Protein AF-A0A0F6YKQ3-F1 (afdb_monomer_lite)

pLDDT: mean 89.47, std 6.55, range [63.69, 96.25]

Secondary structure (DSSP, 8-state):
--HHHHHHHHHHHHHHHHHHHHHHHHT-HHHHHHHHHHHHHHHHHHHHHHHHHHH-S-HHHHHHHHHHHHHHHHHHHHHHHHHT-

Structure (mmCIF, N/CA/C/O backbone):
data_AF-A0A0F6YKQ3-F1
#
_entry.id   AF-A0A0F6YKQ3-F1
#
loop_
_atom_site.group_PDB
_atom_site.id
_atom_site.type_symbol
_atom_site.label_atom_id
_atom_site.label_alt_id
_atom_site.label_comp_id
_atom_site.label_asym_id
_atom_site.label_entity_id
_atom_site.label_seq_id
_atom_site.pdbx_PDB_ins_code
_atom_site.Cartn_x
_atom_site.Cartn_y
_atom_site.Cartn_z
_atom_site.occupancy
_atom_site.B_iso_or_equiv
_atom_site.auth_seq_id
_atom_site.auth_comp_id
_atom_site.auth_asym_id
_atom_site.auth_atom_id
_atom_site.pdbx_PDB_model_num
ATOM 1 N N . MET A 1 1 ? 18.080 -9.887 -8.852 1.00 73.62 1 MET A N 1
ATOM 2 C CA . MET A 1 1 ? 16.763 -9.234 -8.792 1.00 73.62 1 MET A CA 1
ATOM 3 C C . MET A 1 1 ? 16.836 -7.969 -9.626 1.00 73.62 1 MET A C 1
ATOM 5 O O . MET A 1 1 ? 17.728 -7.160 -9.390 1.00 73.62 1 MET A O 1
ATOM 9 N N . THR A 1 2 ? 16.001 -7.849 -10.652 1.00 89.75 2 THR A N 1
ATOM 10 C CA . THR A 1 2 ? 15.905 -6.639 -11.484 1.00 89.75 2 THR A CA 1
ATOM 11 C C . THR A 1 2 ? 15.130 -5.546 -10.741 1.00 89.75 2 THR A C 1
ATOM 13 O O . THR A 1 2 ? 14.400 -5.833 -9.793 1.00 89.75 2 THR A O 1
ATOM 16 N N . ARG A 1 3 ? 15.257 -4.279 -11.161 1.00 88.25 3 ARG A N 1
ATOM 17 C CA . ARG A 1 3 ? 14.469 -3.183 -10.560 1.00 88.25 3 ARG A CA 1
ATOM 18 C C . ARG A 1 3 ? 12.964 -3.396 -10.715 1.00 88.25 3 ARG A C 1
ATOM 20 O O . ARG A 1 3 ? 12.213 -3.056 -9.814 1.00 88.25 3 ARG A O 1
ATOM 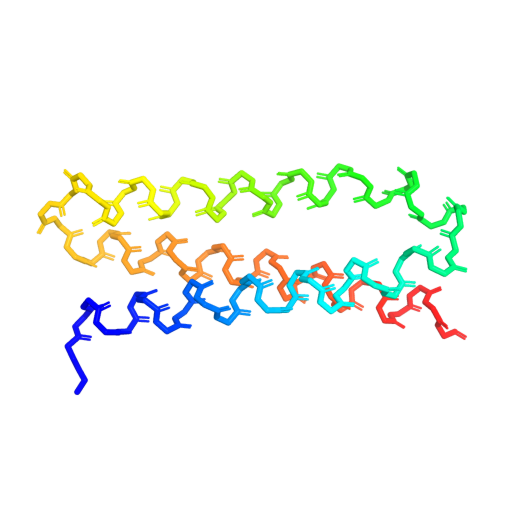27 N N . GLU A 1 4 ? 12.530 -3.993 -11.820 1.00 88.50 4 GLU A N 1
ATOM 28 C CA . GLU A 1 4 ? 11.121 -4.330 -12.040 1.00 88.50 4 GLU A CA 1
ATOM 29 C C . GLU A 1 4 ? 10.627 -5.413 -11.076 1.00 88.50 4 GLU A C 1
ATOM 31 O O . GLU A 1 4 ? 9.526 -5.303 -10.535 1.00 88.50 4 GLU A O 1
ATOM 36 N N . GLU A 1 5 ? 11.438 -6.449 -10.836 1.00 92.50 5 GLU A N 1
ATOM 37 C CA . GLU A 1 5 ? 11.144 -7.473 -9.828 1.00 92.50 5 GLU A CA 1
ATOM 38 C C . GLU A 1 5 ? 11.066 -6.862 -8.429 1.00 92.50 5 GLU A C 1
ATOM 40 O O . GLU A 1 5 ? 10.150 -7.186 -7.677 1.00 92.50 5 GLU A O 1
ATOM 45 N N . GLU A 1 6 ? 11.976 -5.941 -8.103 1.00 94.38 6 GLU A N 1
ATOM 46 C CA . GLU A 1 6 ? 11.968 -5.231 -6.826 1.00 94.38 6 GLU A CA 1
ATOM 47 C C . GLU A 1 6 ? 10.707 -4.377 -6.663 1.00 94.38 6 GLU A C 1
ATOM 49 O O . GLU A 1 6 ? 9.991 -4.529 -5.679 1.00 94.38 6 GLU A O 1
ATOM 54 N N . THR A 1 7 ? 10.373 -3.543 -7.653 1.00 93.81 7 THR A N 1
ATOM 55 C CA . THR A 1 7 ? 9.132 -2.757 -7.663 1.00 93.81 7 THR A CA 1
ATOM 56 C C . THR A 1 7 ? 7.911 -3.649 -7.463 1.00 93.81 7 THR A C 1
ATOM 58 O O . THR A 1 7 ? 7.038 -3.329 -6.656 1.00 93.81 7 THR A O 1
ATOM 61 N N . ARG A 1 8 ? 7.835 -4.775 -8.184 1.00 94.19 8 ARG A N 1
ATOM 62 C CA . ARG A 1 8 ? 6.709 -5.707 -8.087 1.00 94.19 8 ARG A CA 1
ATOM 63 C C . ARG A 1 8 ? 6.621 -6.331 -6.698 1.00 94.19 8 ARG A C 1
ATOM 65 O O . ARG A 1 8 ? 5.526 -6.400 -6.149 1.00 94.19 8 ARG A O 1
ATOM 72 N N . ALA A 1 9 ? 7.750 -6.747 -6.128 1.00 95.81 9 ALA A N 1
ATOM 73 C CA . ALA A 1 9 ? 7.811 -7.309 -4.784 1.00 95.81 9 ALA A CA 1
ATOM 74 C C . ALA A 1 9 ? 7.410 -6.279 -3.716 1.00 95.81 9 ALA A C 1
ATOM 76 O O . ALA A 1 9 ? 6.613 -6.591 -2.835 1.00 95.81 9 ALA A O 1
ATOM 77 N N . THR A 1 10 ? 7.897 -5.040 -3.827 1.00 95.25 10 THR A N 1
ATOM 78 C CA . THR A 1 10 ? 7.536 -3.935 -2.930 1.00 95.25 10 THR A CA 1
ATOM 79 C C . THR A 1 10 ? 6.040 -3.629 -2.990 1.00 95.25 10 THR A C 1
ATOM 81 O O . THR A 1 10 ? 5.389 -3.545 -1.952 1.00 95.25 10 THR A O 1
ATOM 84 N N . LEU A 1 11 ? 5.463 -3.523 -4.191 1.00 95.31 11 LEU A N 1
ATOM 85 C CA . LEU A 1 11 ? 4.025 -3.286 -4.350 1.00 95.31 11 LEU A CA 1
ATOM 86 C C . LEU A 1 11 ? 3.182 -4.451 -3.831 1.00 95.31 11 LEU A C 1
ATOM 88 O O . LEU A 1 11 ? 2.164 -4.217 -3.186 1.00 95.31 11 LEU A O 1
ATOM 92 N N . ALA A 1 12 ? 3.601 -5.693 -4.084 1.00 96.12 12 ALA A N 1
ATOM 93 C CA . ALA A 1 12 ? 2.912 -6.873 -3.571 1.00 96.12 12 ALA A CA 1
ATOM 94 C C . ALA A 1 12 ? 2.883 -6.871 -2.037 1.00 96.12 12 ALA A C 1
ATOM 96 O O . ALA A 1 12 ? 1.818 -7.034 -1.447 1.00 96.12 12 ALA A O 1
ATOM 97 N N . ARG A 1 13 ? 4.023 -6.582 -1.400 1.00 96.00 13 ARG A N 1
ATOM 98 C CA . ARG A 1 13 ? 4.122 -6.482 0.059 1.00 96.00 13 ARG A CA 1
ATOM 99 C C . ARG A 1 13 ? 3.276 -5.341 0.626 1.00 96.00 13 ARG A C 1
ATOM 101 O O . ARG A 1 13 ? 2.629 -5.519 1.652 1.00 96.00 13 ARG A O 1
ATOM 108 N N . ALA A 1 14 ? 3.245 -4.184 -0.038 1.00 94.81 14 ALA A N 1
ATOM 109 C CA . ALA A 1 14 ? 2.390 -3.069 0.367 1.00 94.81 14 ALA A CA 1
ATOM 110 C C . ALA A 1 14 ? 0.898 -3.451 0.317 1.00 94.81 14 ALA A C 1
ATOM 112 O O . ALA A 1 14 ? 0.149 -3.137 1.237 1.00 94.81 14 ALA A O 1
ATOM 113 N N . VAL A 1 15 ? 0.463 -4.170 -0.722 1.00 96.25 15 VAL A N 1
ATOM 114 C CA . VAL A 1 15 ? -0.926 -4.648 -0.850 1.00 96.25 15 VAL A CA 1
ATOM 115 C C . VAL A 1 15 ? -1.267 -5.699 0.208 1.00 96.25 15 VAL A C 1
ATOM 117 O O . VAL A 1 15 ? -2.341 -5.636 0.807 1.00 96.25 15 VAL A O 1
ATOM 120 N N . GLU A 1 16 ? -0.365 -6.648 0.455 1.00 95.56 16 GLU A N 1
ATOM 121 C CA . GLU A 1 16 ? -0.533 -7.682 1.480 1.00 95.56 16 GLU A CA 1
ATOM 122 C C . GLU A 1 16 ? -0.681 -7.052 2.868 1.00 95.56 16 GLU A C 1
ATOM 124 O O . GLU A 1 16 ? -1.681 -7.277 3.549 1.00 95.56 16 GLU A O 1
ATOM 129 N N . LEU A 1 17 ? 0.234 -6.150 3.236 1.00 94.25 17 LEU A N 1
ATOM 130 C CA . LEU A 1 17 ? 0.197 -5.469 4.526 1.00 94.25 17 LEU A CA 1
ATOM 131 C C . LEU A 1 17 ? -1.055 -4.596 4.691 1.00 94.25 17 LEU A C 1
ATOM 133 O O . LEU A 1 17 ? -1.624 -4.533 5.782 1.00 94.25 17 LEU A O 1
ATOM 137 N N . LEU A 1 18 ? -1.514 -3.934 3.625 1.00 94.00 18 LEU A N 1
ATOM 138 C CA . LEU A 1 18 ? -2.753 -3.157 3.665 1.00 94.00 18 LEU A CA 1
ATOM 139 C C . LEU A 1 18 ? -3.968 -4.066 3.886 1.00 94.00 18 LEU A C 1
ATOM 141 O O . LEU A 1 18 ? -4.855 -3.713 4.659 1.00 94.00 18 LEU A O 1
ATOM 145 N N . SER A 1 19 ? -3.982 -5.242 3.257 1.00 93.25 19 SER A N 1
ATOM 146 C CA . SER A 1 19 ? -5.054 -6.234 3.402 1.00 93.25 19 SER A CA 1
ATOM 147 C C . SER A 1 19 ? -5.103 -6.806 4.821 1.00 93.25 19 SER A C 1
ATOM 149 O O . SER A 1 19 ? -6.174 -6.858 5.424 1.00 93.25 19 SER A O 1
ATOM 151 N N . GLU A 1 20 ? -3.948 -7.161 5.393 1.00 91.38 20 GLU A N 1
ATOM 152 C CA . GLU A 1 20 ? -3.840 -7.572 6.799 1.00 91.38 20 GLU A CA 1
ATOM 153 C C . GLU A 1 20 ? -4.340 -6.474 7.740 1.00 91.38 20 GLU A C 1
ATOM 155 O O . GLU A 1 20 ? -5.108 -6.729 8.667 1.00 91.38 20 GLU A O 1
ATOM 160 N N . THR A 1 21 ? -3.930 -5.231 7.484 1.00 89.62 21 THR A N 1
ATOM 161 C CA . THR A 1 21 ? -4.327 -4.094 8.314 1.00 89.62 21 THR A CA 1
ATOM 162 C C . THR A 1 21 ? -5.828 -3.835 8.214 1.00 89.62 21 THR A C 1
ATOM 164 O O . THR A 1 21 ? -6.468 -3.574 9.229 1.00 89.62 21 THR A O 1
ATOM 167 N N . HIS A 1 22 ? -6.414 -3.958 7.022 1.00 89.25 22 HIS A N 1
ATOM 168 C CA . HIS A 1 22 ? -7.856 -3.837 6.817 1.00 89.25 22 HIS A CA 1
ATOM 169 C C . HIS A 1 22 ? -8.630 -4.894 7.610 1.00 89.25 22 HIS A C 1
ATOM 171 O O . HIS A 1 22 ? -9.610 -4.569 8.276 1.00 89.25 22 HIS A O 1
ATOM 177 N N . ALA A 1 23 ? -8.164 -6.147 7.603 1.00 86.69 23 ALA A N 1
ATOM 178 C CA . ALA A 1 23 ? -8.796 -7.230 8.354 1.00 86.69 23 ALA A CA 1
ATOM 179 C C . ALA A 1 23 ? -8.817 -6.965 9.870 1.00 86.69 23 ALA A C 1
ATOM 181 O O . ALA A 1 23 ? -9.803 -7.283 10.533 1.00 86.69 23 ALA A O 1
ATOM 182 N N . LEU A 1 24 ? -7.766 -6.342 10.416 1.00 82.12 24 LEU A N 1
ATOM 183 C CA . LEU A 1 24 ? -7.721 -5.945 11.829 1.00 82.12 24 LEU A CA 1
ATOM 184 C C . LEU A 1 24 ? -8.721 -4.826 12.156 1.00 82.12 24 LEU A C 1
ATOM 186 O O . LEU A 1 24 ? -9.294 -4.812 13.241 1.00 82.12 24 LEU A O 1
ATOM 190 N N . VAL A 1 25 ? -8.938 -3.896 11.226 1.00 83.25 25 VAL A N 1
ATOM 191 C CA . VAL A 1 25 ? -9.835 -2.745 11.414 1.00 83.25 25 VAL A CA 1
ATOM 192 C C . VAL A 1 25 ? -11.302 -3.117 11.213 1.00 83.25 25 VAL A C 1
ATOM 194 O O . VAL A 1 25 ? -12.168 -2.578 11.895 1.00 83.25 25 VAL A O 1
ATOM 197 N N . GLU A 1 26 ? -11.603 -4.087 10.348 1.00 80.50 26 GLU A N 1
ATOM 198 C CA . GLU A 1 26 ? -12.960 -4.632 10.208 1.00 80.50 26 GLU A CA 1
ATOM 199 C C . GLU A 1 26 ? -13.509 -5.194 11.529 1.00 80.50 26 GLU A C 1
ATOM 201 O O . GLU A 1 26 ? -14.718 -5.144 11.759 1.00 80.50 26 GLU A O 1
ATOM 206 N N . ALA A 1 27 ? -12.632 -5.638 12.437 1.00 76.06 27 ALA A N 1
ATOM 207 C CA . ALA A 1 27 ? -13.011 -6.105 13.767 1.00 76.06 27 ALA A CA 1
ATOM 208 C C . ALA A 1 27 ? -13.436 -4.982 14.742 1.00 76.06 27 ALA A C 1
ATOM 210 O O . ALA A 1 27 ? -13.999 -5.294 15.790 1.00 76.06 27 ALA A O 1
ATOM 211 N N . SER A 1 28 ? -13.206 -3.697 14.424 1.00 79.31 28 SER A N 1
ATOM 212 C CA . SER A 1 28 ? -13.616 -2.551 15.256 1.00 79.31 28 SER A CA 1
ATOM 213 C C . SER A 1 28 ? -14.209 -1.406 14.411 1.00 79.31 28 SER A C 1
ATOM 215 O O . SER A 1 28 ? -13.476 -0.648 13.766 1.00 79.31 28 SER A O 1
ATOM 217 N N . PRO A 1 29 ? -15.545 -1.235 14.420 1.00 76.94 29 PRO A N 1
ATOM 218 C CA . PRO A 1 29 ? -16.231 -0.161 13.700 1.00 76.94 29 PRO A CA 1
ATOM 219 C C . PRO A 1 29 ? -15.763 1.246 14.097 1.00 76.94 29 PRO A C 1
ATOM 221 O O . PRO A 1 29 ? -15.621 2.099 13.226 1.00 76.94 29 PRO A O 1
ATOM 224 N N . GLU A 1 30 ? -15.463 1.485 15.378 1.00 78.31 30 GLU A N 1
ATOM 225 C CA . GLU A 1 30 ? -15.036 2.800 15.874 1.00 78.31 30 GLU A CA 1
ATOM 226 C C . GLU A 1 30 ? -13.650 3.209 15.356 1.00 78.31 30 GLU A C 1
ATOM 228 O O . GLU A 1 30 ? -13.381 4.391 15.130 1.00 78.31 30 GLU A O 1
ATOM 233 N N . ILE A 1 31 ? -12.758 2.233 15.165 1.00 77.75 31 ILE A N 1
ATOM 234 C CA . ILE A 1 31 ? -11.412 2.454 14.631 1.00 77.75 31 ILE A CA 1
ATOM 235 C C . ILE A 1 31 ? -11.474 2.669 13.109 1.00 77.75 31 ILE A C 1
ATOM 237 O O . ILE A 1 31 ? -10.705 3.455 12.559 1.00 77.75 31 ILE A O 1
ATOM 241 N N . ARG A 1 32 ? -12.424 2.031 12.420 1.00 81.25 32 ARG A N 1
ATOM 242 C CA . ARG A 1 32 ? -12.596 2.123 10.963 1.00 81.25 32 ARG A CA 1
ATOM 243 C C . ARG A 1 32 ? -12.794 3.547 10.462 1.00 81.25 32 ARG A C 1
ATOM 245 O O . ARG A 1 32 ? -12.087 3.964 9.549 1.00 81.25 32 ARG A O 1
ATOM 252 N N . GLU A 1 33 ? -13.708 4.302 11.066 1.00 82.62 33 GLU A N 1
ATOM 253 C CA . GLU A 1 33 ? -13.985 5.682 10.642 1.00 82.62 33 GLU A CA 1
ATOM 254 C C . GLU A 1 33 ? -12.784 6.606 10.877 1.00 82.62 33 GLU A C 1
ATOM 256 O O . GLU A 1 33 ? -12.461 7.438 10.031 1.00 82.62 33 GLU A O 1
ATOM 261 N N . GLN A 1 34 ? -12.067 6.413 11.987 1.00 82.38 34 GLN A N 1
ATOM 262 C CA . GLN A 1 34 ? -10.870 7.195 12.312 1.00 82.38 34 GLN A CA 1
ATOM 263 C C . GLN A 1 34 ? -9.710 6.914 11.350 1.00 82.38 34 GLN A C 1
ATOM 265 O O . GLN A 1 34 ? -8.897 7.797 11.076 1.00 82.38 34 GLN A O 1
ATOM 270 N N . LEU A 1 35 ? -9.624 5.685 10.836 1.00 85.88 35 LEU A N 1
ATOM 271 C CA . LEU A 1 35 ? -8.545 5.249 9.956 1.00 85.88 35 LEU A CA 1
ATOM 272 C C . LEU A 1 35 ? -8.854 5.374 8.468 1.00 85.88 35 LEU A C 1
ATOM 274 O O . LEU A 1 35 ? -7.918 5.290 7.671 1.00 85.88 35 LEU A O 1
ATOM 278 N N . ALA A 1 36 ? -10.112 5.586 8.080 1.00 86.88 36 ALA A N 1
ATOM 279 C CA . ALA A 1 36 ? -10.518 5.679 6.678 1.00 86.88 36 ALA A CA 1
ATOM 280 C C . ALA A 1 36 ? -9.637 6.642 5.847 1.00 86.88 36 ALA A C 1
ATOM 282 O O . ALA A 1 36 ? -9.129 6.209 4.810 1.00 86.88 36 ALA A O 1
ATOM 283 N N . PRO A 1 37 ? -9.294 7.864 6.318 1.00 89.06 37 PRO A N 1
ATOM 284 C CA . PRO A 1 37 ? -8.416 8.762 5.558 1.00 89.06 37 PRO A CA 1
ATOM 285 C C . PRO A 1 37 ? -7.000 8.205 5.326 1.00 89.06 37 PRO A C 1
ATOM 287 O O . PRO A 1 37 ? -6.347 8.511 4.323 1.00 89.06 37 PRO A O 1
ATOM 290 N N . LEU A 1 38 ? -6.498 7.385 6.256 1.00 89.56 38 LEU A N 1
ATOM 291 C CA . LEU A 1 38 ? -5.180 6.758 6.148 1.00 89.56 38 LEU A CA 1
ATOM 292 C C . LEU A 1 38 ? -5.202 5.568 5.181 1.00 89.56 38 LEU A C 1
ATOM 294 O O . LEU A 1 38 ? -4.240 5.377 4.437 1.00 89.56 38 LEU A O 1
ATOM 298 N N . PHE A 1 39 ? -6.297 4.802 5.151 1.00 91.00 39 PHE A N 1
ATOM 299 C CA . PHE A 1 39 ? -6.515 3.765 4.140 1.00 91.00 39 PHE A CA 1
ATOM 300 C C . PHE A 1 39 ? -6.620 4.359 2.737 1.00 91.00 39 PHE A C 1
ATOM 302 O O . PHE A 1 39 ? -5.954 3.863 1.829 1.00 91.00 39 PHE A O 1
ATOM 309 N N . ASP A 1 40 ? -7.365 5.452 2.566 1.00 92.25 40 ASP A N 1
ATOM 310 C CA . ASP A 1 40 ? -7.468 6.148 1.280 1.00 92.25 40 ASP A CA 1
ATOM 311 C C . ASP A 1 40 ? -6.096 6.626 0.793 1.00 92.25 40 ASP A C 1
ATOM 313 O O . ASP A 1 40 ? -5.720 6.402 -0.359 1.00 92.25 40 ASP A O 1
ATOM 317 N N . SER A 1 41 ? -5.298 7.207 1.693 1.00 92.44 41 SER A N 1
ATOM 318 C CA . SER A 1 41 ? -3.926 7.633 1.388 1.00 92.44 41 SER A CA 1
ATOM 319 C C . SER A 1 41 ? -3.039 6.461 0.949 1.00 92.44 41 SER A C 1
ATOM 321 O O . SER A 1 41 ? -2.287 6.576 -0.020 1.00 92.44 41 SER A O 1
ATOM 323 N N . ALA A 1 42 ? -3.143 5.312 1.624 1.00 93.94 42 ALA A N 1
ATOM 324 C CA . ALA A 1 42 ? -2.402 4.105 1.269 1.00 93.94 42 ALA A CA 1
ATOM 325 C C . ALA A 1 42 ? -2.833 3.534 -0.094 1.00 93.94 42 ALA A C 1
ATOM 327 O O . ALA A 1 42 ? -1.982 3.187 -0.918 1.00 93.94 42 ALA A O 1
ATOM 328 N N . LEU A 1 43 ? -4.141 3.474 -0.361 1.00 94.69 43 LEU A N 1
ATOM 329 C CA . LEU A 1 43 ? -4.695 3.011 -1.635 1.00 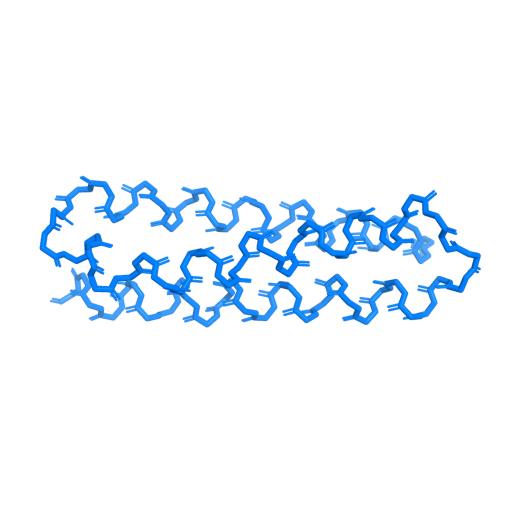94.69 43 LEU A CA 1
ATOM 330 C C . LEU A 1 43 ? -4.263 3.907 -2.799 1.00 94.69 43 LEU A C 1
ATOM 332 O O . LEU A 1 43 ? -3.864 3.393 -3.847 1.00 94.69 43 LEU A O 1
ATOM 336 N N . LEU A 1 44 ? -4.293 5.228 -2.609 1.00 95.50 44 LEU A N 1
ATOM 337 C CA . LEU A 1 44 ? -3.825 6.195 -3.601 1.00 95.50 44 LEU A CA 1
ATOM 338 C C . LEU A 1 44 ? -2.338 6.007 -3.905 1.00 95.50 44 LEU A C 1
ATOM 340 O O . LEU A 1 44 ? -1.975 5.882 -5.073 1.00 95.50 44 LEU A O 1
ATOM 344 N N . ALA A 1 45 ? -1.492 5.889 -2.879 1.00 93.81 45 ALA A N 1
ATOM 345 C CA . ALA A 1 45 ? -0.056 5.694 -3.066 1.00 93.81 45 ALA A CA 1
ATOM 346 C C . ALA A 1 45 ? 0.262 4.396 -3.832 1.00 93.81 45 ALA A C 1
ATOM 348 O O . ALA A 1 45 ? 1.064 4.400 -4.770 1.00 93.81 45 ALA A O 1
ATOM 349 N N . ILE A 1 46 ? -0.407 3.287 -3.491 1.00 95.69 46 ILE A N 1
ATOM 350 C CA . ILE A 1 46 ? -0.274 2.017 -4.222 1.00 95.69 46 ILE A CA 1
ATOM 351 C C . ILE A 1 46 ? -0.751 2.180 -5.671 1.00 95.69 46 ILE A C 1
ATOM 353 O O . ILE A 1 46 ? -0.087 1.712 -6.599 1.00 95.69 46 ILE A O 1
ATOM 357 N N . GLY A 1 47 ? -1.897 2.830 -5.884 1.00 95.50 47 GLY A N 1
ATOM 358 C CA . GLY A 1 47 ? -2.458 3.075 -7.212 1.00 95.50 47 GLY A CA 1
ATOM 359 C C . GLY A 1 47 ? -1.535 3.911 -8.099 1.00 95.50 47 GLY A C 1
ATOM 360 O O . GLY A 1 47 ? -1.320 3.570 -9.265 1.00 95.50 47 GLY A O 1
ATOM 361 N N . ASP A 1 48 ? -0.940 4.965 -7.548 1.00 93.94 48 ASP A N 1
ATOM 362 C CA . ASP A 1 48 ? 0.007 5.838 -8.242 1.00 93.94 48 ASP A CA 1
ATOM 363 C C . ASP A 1 48 ? 1.293 5.104 -8.601 1.00 93.94 48 ASP A C 1
ATOM 365 O O . ASP A 1 48 ? 1.735 5.159 -9.751 1.00 93.94 48 ASP A O 1
ATOM 369 N N . ALA A 1 49 ? 1.848 4.338 -7.664 1.00 92.50 49 ALA A N 1
ATOM 370 C CA . ALA A 1 49 ? 3.037 3.540 -7.915 1.00 92.50 49 ALA A CA 1
ATOM 371 C C . ALA A 1 49 ? 2.785 2.431 -8.956 1.00 92.50 49 ALA A C 1
ATOM 373 O O . ALA A 1 49 ? 3.631 2.189 -9.818 1.00 92.50 49 ALA A O 1
ATOM 374 N N . ARG A 1 50 ? 1.598 1.802 -8.955 1.00 94.56 50 ARG A N 1
ATOM 375 C CA . ARG A 1 50 ? 1.192 0.835 -9.993 1.00 94.56 50 ARG A CA 1
ATOM 376 C C . ARG A 1 50 ? 1.038 1.489 -11.362 1.00 94.56 50 ARG A C 1
ATOM 378 O O . ARG A 1 50 ? 1.491 0.917 -12.351 1.00 94.56 50 ARG A O 1
ATOM 385 N N . ARG A 1 51 ? 0.419 2.672 -11.435 1.00 93.38 51 ARG A N 1
ATOM 386 C CA . ARG A 1 51 ? 0.298 3.429 -12.691 1.00 93.38 51 ARG A CA 1
ATOM 387 C C . ARG A 1 51 ? 1.668 3.800 -13.238 1.00 93.38 51 ARG A C 1
ATOM 389 O O . ARG A 1 51 ? 1.934 3.549 -14.407 1.00 93.38 51 ARG A O 1
ATOM 396 N N . ALA A 1 52 ? 2.552 4.309 -12.385 1.00 92.06 52 ALA A N 1
ATOM 397 C CA . ALA A 1 52 ?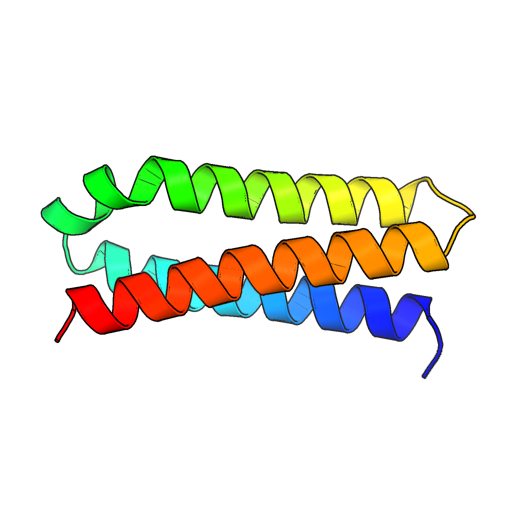 3.913 4.635 -12.776 1.00 92.06 52 ALA A CA 1
ATOM 398 C C . ALA A 1 52 ? 4.678 3.404 -13.273 1.00 92.06 52 ALA A C 1
ATOM 400 O O . ALA A 1 52 ? 5.333 3.480 -14.308 1.00 92.06 52 ALA A O 1
ATOM 401 N N . ALA A 1 53 ? 4.547 2.258 -12.598 1.00 91.62 53 ALA A N 1
ATOM 402 C CA . ALA A 1 53 ? 5.158 1.007 -13.040 1.00 91.62 53 ALA A CA 1
ATOM 403 C C . ALA A 1 53 ? 4.647 0.532 -14.410 1.00 91.62 53 ALA A C 1
ATOM 405 O O . ALA A 1 53 ? 5.392 -0.106 -15.145 1.00 91.62 53 ALA A O 1
ATOM 406 N N . ALA A 1 54 ? 3.397 0.842 -14.762 1.00 90.12 54 ALA A N 1
ATOM 407 C CA . ALA A 1 54 ? 2.809 0.458 -16.043 1.00 90.12 54 ALA A CA 1
ATOM 408 C C . ALA A 1 54 ? 3.180 1.401 -17.201 1.00 90.12 54 ALA A C 1
ATOM 410 O O . ALA A 1 54 ? 3.166 0.973 -18.352 1.00 90.12 54 ALA A O 1
ATOM 411 N N . SER A 1 55 ? 3.472 2.677 -16.923 1.00 88.31 55 SER A N 1
ATOM 412 C CA . SER A 1 55 ? 3.614 3.709 -17.962 1.00 88.31 55 SER A CA 1
ATOM 413 C C . SER A 1 55 ? 4.991 4.376 -18.041 1.00 88.31 55 SER A C 1
ATOM 415 O O . SER A 1 55 ? 5.208 5.190 -18.936 1.00 88.31 55 SER A O 1
ATOM 417 N N . SER A 1 56 ? 5.901 4.115 -17.100 1.00 84.50 56 SER A N 1
ATOM 418 C CA . SER A 1 56 ? 7.200 4.793 -17.006 1.00 84.50 56 SER A CA 1
ATOM 419 C C . SER A 1 56 ? 8.349 3.907 -17.475 1.00 84.50 56 SER A C 1
ATOM 421 O O . SER A 1 56 ? 8.453 2.750 -17.082 1.00 84.50 56 SER A O 1
ATOM 423 N N . THR A 1 57 ? 9.279 4.490 -18.233 1.00 83.69 57 THR A N 1
ATOM 424 C CA . THR A 1 57 ? 10.580 3.878 -18.550 1.00 83.69 57 THR A CA 1
ATOM 425 C C . THR A 1 57 ? 11.653 4.195 -17.501 1.00 83.69 57 THR A C 1
ATOM 427 O O . THR A 1 57 ? 12.726 3.600 -17.518 1.00 83.69 57 THR A O 1
ATOM 430 N N . ASP A 1 58 ? 11.386 5.128 -16.579 1.00 91.19 58 ASP A N 1
ATOM 431 C CA . ASP A 1 58 ? 12.275 5.449 -15.458 1.00 91.19 58 ASP A CA 1
ATOM 432 C C . ASP A 1 58 ? 11.992 4.513 -14.276 1.00 91.19 58 ASP A C 1
ATOM 434 O O . ASP A 1 58 ? 11.133 4.778 -13.427 1.00 91.19 58 ASP A O 1
ATOM 438 N N . SER A 1 59 ? 12.729 3.402 -14.230 1.00 88.56 59 SER A N 1
ATOM 439 C CA . SER A 1 59 ? 12.594 2.384 -13.186 1.00 88.56 59 SER A CA 1
ATOM 440 C C . SER A 1 59 ? 13.005 2.881 -11.794 1.00 88.56 59 SER A C 1
ATOM 442 O O . SER A 1 59 ? 12.546 2.332 -10.795 1.00 88.56 59 SER A O 1
ATOM 444 N N . GLU A 1 60 ? 13.865 3.900 -11.688 1.00 91.81 60 GLU A N 1
ATOM 445 C CA . GLU A 1 60 ? 14.299 4.422 -10.387 1.00 91.81 60 GLU A CA 1
ATOM 446 C C . GLU A 1 60 ? 13.193 5.251 -9.738 1.00 91.81 60 GLU A C 1
ATOM 448 O O . GLU A 1 60 ? 12.883 5.081 -8.555 1.00 91.81 60 GLU A O 1
ATOM 453 N N . ARG A 1 61 ? 12.542 6.113 -10.523 1.00 90.94 61 ARG A N 1
ATOM 454 C CA . ARG A 1 61 ? 11.364 6.850 -10.065 1.00 90.94 61 ARG A CA 1
ATOM 455 C C . ARG A 1 61 ? 10.241 5.906 -9.639 1.00 90.94 61 ARG A C 1
ATOM 457 O O . ARG A 1 61 ? 9.670 6.110 -8.570 1.00 90.94 61 ARG A O 1
ATOM 464 N N . VAL A 1 62 ? 9.969 4.869 -10.429 1.00 92.50 62 VAL A N 1
ATOM 465 C CA . VAL A 1 62 ? 8.938 3.870 -10.116 1.00 92.50 62 VAL A CA 1
ATOM 466 C C . VAL A 1 62 ? 9.244 3.145 -8.804 1.00 92.50 62 VAL A C 1
ATOM 468 O O . VAL A 1 62 ? 8.372 3.031 -7.943 1.00 92.50 62 VAL A O 1
ATOM 471 N N . LEU A 1 63 ? 10.486 2.692 -8.611 1.00 92.94 63 LEU A N 1
ATOM 472 C CA . LEU A 1 63 ? 10.884 2.016 -7.378 1.00 92.94 63 LEU A CA 1
ATOM 473 C C . LEU A 1 63 ? 10.757 2.930 -6.152 1.00 92.94 63 LEU A C 1
ATOM 475 O O . LEU A 1 63 ? 10.307 2.477 -5.100 1.00 92.94 63 LEU A O 1
ATOM 479 N N . ARG A 1 64 ? 11.102 4.217 -6.277 1.00 93.94 64 ARG A N 1
ATOM 480 C CA . ARG A 1 64 ? 10.902 5.188 -5.189 1.00 93.94 64 ARG A CA 1
AT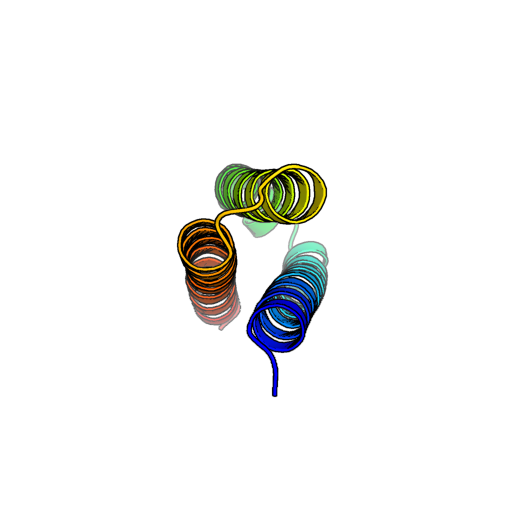OM 481 C C . ARG A 1 64 ? 9.431 5.319 -4.804 1.00 93.94 64 ARG A C 1
ATOM 483 O O . ARG A 1 64 ? 9.130 5.248 -3.619 1.00 93.94 64 ARG A O 1
ATOM 490 N N . GLN A 1 65 ? 8.531 5.430 -5.779 1.00 93.06 65 GLN A N 1
ATOM 491 C CA . GLN A 1 65 ? 7.090 5.516 -5.513 1.00 93.06 65 GLN A CA 1
ATOM 492 C C . GLN A 1 65 ? 6.537 4.234 -4.881 1.00 93.06 65 GLN A C 1
ATOM 494 O O . GLN A 1 65 ? 5.729 4.299 -3.961 1.00 93.06 65 GLN A O 1
ATOM 499 N N . ALA A 1 66 ? 7.008 3.061 -5.316 1.00 94.00 66 ALA A N 1
ATOM 500 C CA . ALA A 1 66 ? 6.631 1.795 -4.691 1.00 94.00 66 ALA A CA 1
ATOM 501 C C . ALA A 1 66 ? 7.060 1.733 -3.214 1.00 94.00 66 ALA A C 1
ATOM 503 O O . ALA A 1 66 ? 6.265 1.347 -2.360 1.00 94.00 66 ALA A O 1
ATOM 504 N N . ARG A 1 67 ? 8.293 2.152 -2.901 1.00 96.06 67 ARG A N 1
ATOM 505 C CA . ARG A 1 67 ? 8.800 2.204 -1.517 1.00 96.06 67 ARG A CA 1
ATOM 506 C C . ARG A 1 67 ? 8.062 3.235 -0.664 1.00 96.06 67 ARG A C 1
ATOM 508 O O . ARG A 1 67 ? 7.825 2.995 0.513 1.00 96.06 67 ARG A O 1
ATOM 515 N N . GLU A 1 68 ? 7.679 4.368 -1.244 1.00 95.31 68 GLU A N 1
ATOM 516 C CA . GLU A 1 68 ? 6.855 5.370 -0.566 1.00 95.31 68 GLU A CA 1
ATOM 517 C C . GLU A 1 68 ? 5.477 4.804 -0.197 1.00 95.31 68 GLU A C 1
ATOM 519 O O . GLU A 1 68 ? 5.061 4.912 0.957 1.00 95.31 68 GLU A O 1
ATOM 524 N N . ALA A 1 69 ? 4.821 4.110 -1.131 1.00 94.44 69 ALA A N 1
ATOM 525 C CA . ALA A 1 69 ? 3.569 3.410 -0.860 1.00 94.44 69 ALA A CA 1
ATOM 526 C C . ALA A 1 69 ? 3.731 2.361 0.253 1.00 94.44 69 ALA A C 1
ATOM 528 O O . ALA A 1 69 ? 2.932 2.325 1.188 1.00 94.44 69 ALA A O 1
ATOM 529 N N . GLU A 1 70 ? 4.795 1.553 0.207 1.00 96.00 70 GLU A N 1
ATOM 530 C CA . GLU A 1 70 ? 5.105 0.584 1.263 1.00 96.00 70 GLU A CA 1
ATOM 531 C C . GLU A 1 70 ? 5.278 1.263 2.631 1.00 96.00 70 GLU A C 1
ATOM 533 O O . GLU A 1 70 ? 4.700 0.810 3.619 1.00 96.00 70 GLU A O 1
ATOM 538 N N . HIS A 1 71 ? 6.014 2.374 2.709 1.00 94.88 71 HIS A N 1
ATOM 539 C CA . HIS A 1 71 ? 6.197 3.113 3.959 1.00 94.88 71 HIS A CA 1
ATOM 540 C C . HIS A 1 71 ? 4.887 3.668 4.527 1.00 94.88 7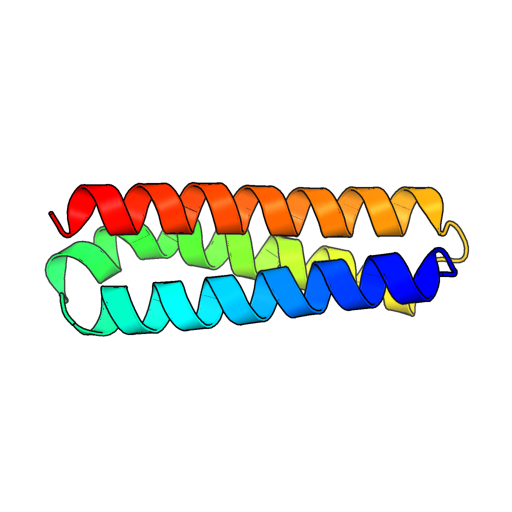1 HIS A C 1
ATOM 542 O O . HIS A 1 71 ? 4.680 3.597 5.742 1.00 94.88 71 HIS A O 1
ATOM 548 N N . ILE A 1 72 ? 4.000 4.198 3.678 1.00 93.88 72 ILE A N 1
ATOM 549 C CA . ILE A 1 72 ? 2.678 4.688 4.098 1.00 93.88 72 ILE A CA 1
ATOM 550 C C . ILE A 1 72 ? 1.869 3.539 4.705 1.00 93.88 72 ILE A C 1
ATOM 552 O O . ILE A 1 72 ? 1.351 3.668 5.817 1.00 93.88 72 ILE A O 1
ATOM 556 N N . VAL A 1 73 ? 1.835 2.382 4.038 1.00 93.31 73 VAL A N 1
ATOM 557 C CA . VAL A 1 73 ? 1.137 1.196 4.554 1.00 93.31 73 VAL A CA 1
ATOM 558 C C . VAL A 1 73 ? 1.770 0.706 5.862 1.00 93.31 73 VAL A C 1
ATOM 560 O O . VAL A 1 73 ? 1.057 0.390 6.811 1.00 93.31 73 VAL A O 1
ATOM 563 N N . GLN A 1 74 ? 3.101 0.688 5.974 1.00 93.25 74 GLN A N 1
ATOM 564 C CA . GLN A 1 74 ? 3.790 0.309 7.212 1.00 93.25 74 GLN A CA 1
ATOM 565 C C . GLN A 1 74 ? 3.507 1.271 8.372 1.00 93.25 74 GLN A C 1
ATOM 567 O O . GLN A 1 74 ? 3.450 0.850 9.531 1.00 93.25 74 GLN A O 1
ATOM 572 N N . ALA A 1 75 ? 3.371 2.569 8.103 1.00 91.75 75 ALA A N 1
ATOM 573 C CA . ALA A 1 75 ? 2.972 3.544 9.112 1.00 91.75 75 ALA A CA 1
ATOM 574 C C . ALA A 1 75 ? 1.535 3.284 9.587 1.00 91.75 75 ALA A C 1
ATOM 576 O O . ALA A 1 75 ? 1.306 3.217 10.796 1.00 91.75 75 ALA A O 1
ATOM 577 N N . LEU A 1 76 ? 0.610 3.042 8.653 1.00 91.06 76 LEU A N 1
ATOM 578 C CA . LEU A 1 76 ? -0.773 2.677 8.953 1.00 91.06 76 LEU A CA 1
ATOM 579 C C . LEU A 1 76 ? -0.845 1.388 9.786 1.00 91.06 76 LEU A C 1
ATOM 581 O O . LEU A 1 76 ? -1.421 1.395 10.869 1.00 91.06 76 LEU A O 1
ATOM 585 N N . ALA A 1 77 ? -0.182 0.313 9.358 1.00 90.31 77 ALA A N 1
ATOM 586 C CA . ALA A 1 77 ? -0.166 -0.964 10.073 1.00 90.31 77 ALA A CA 1
ATOM 587 C C . ALA A 1 77 ? 0.351 -0.830 11.516 1.00 90.31 77 ALA A C 1
ATOM 589 O O . ALA A 1 77 ? -0.202 -1.421 12.447 1.00 90.31 77 ALA A O 1
ATOM 590 N N . ARG A 1 78 ? 1.402 -0.024 11.728 1.00 90.31 78 ARG A N 1
ATOM 591 C CA . ARG A 1 78 ? 1.924 0.272 13.071 1.00 90.31 78 ARG A CA 1
ATOM 592 C C . ARG A 1 78 ? 0.920 1.038 13.922 1.00 90.31 78 ARG A C 1
ATOM 594 O O . ARG A 1 78 ? 0.786 0.728 15.103 1.00 90.31 78 ARG A O 1
ATOM 601 N N . PHE A 1 79 ? 0.235 2.017 13.337 1.00 87.56 79 PHE A N 1
ATOM 602 C CA . PHE A 1 79 ? -0.800 2.770 14.034 1.00 87.5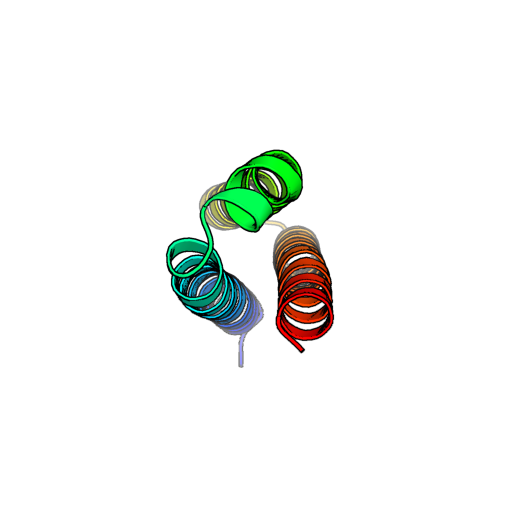6 79 PHE A CA 1
ATOM 603 C C . PHE A 1 79 ? -1.947 1.848 14.462 1.00 87.56 79 PHE A C 1
ATOM 605 O O . PHE A 1 79 ? -2.271 1.804 15.643 1.00 87.56 79 PHE A O 1
ATOM 612 N N . VAL A 1 80 ? -2.473 1.030 13.545 1.00 86.31 80 VAL A N 1
ATOM 613 C CA . VAL A 1 80 ? -3.568 0.085 13.826 1.00 86.31 80 VAL A CA 1
ATOM 614 C C . VAL A 1 80 ? -3.205 -0.883 14.944 1.00 86.31 80 VAL A C 1
ATOM 616 O O . VAL A 1 80 ? -3.967 -1.030 15.894 1.00 86.31 80 VAL A O 1
ATOM 619 N N . ARG A 1 81 ? -2.020 -1.504 14.884 1.00 85.06 81 ARG A N 1
ATOM 620 C CA . ARG A 1 81 ? -1.565 -2.423 15.941 1.00 85.06 81 ARG A CA 1
ATOM 621 C C . ARG A 1 81 ? -1.483 -1.737 17.303 1.00 85.06 81 ARG A C 1
ATOM 623 O O . ARG A 1 81 ? -1.830 -2.350 18.304 1.00 85.06 81 ARG A O 1
ATOM 630 N N . ARG A 1 82 ? -1.054 -0.472 17.342 1.00 84.69 82 ARG A N 1
ATOM 631 C CA . ARG A 1 82 ? -0.990 0.312 18.580 1.00 84.69 82 ARG A CA 1
ATOM 632 C C . ARG A 1 82 ? -2.374 0.664 19.120 1.00 84.69 82 ARG A C 1
ATOM 634 O O . ARG A 1 82 ? -2.538 0.691 20.328 1.00 84.69 82 ARG A O 1
ATOM 641 N N . SER A 1 83 ? -3.333 0.945 18.244 1.00 77.56 83 SER A N 1
ATOM 642 C CA . SER A 1 83 ? -4.716 1.266 18.618 1.00 77.56 83 SER A CA 1
ATOM 643 C C . SER A 1 83 ? -5.545 0.041 19.012 1.00 77.56 83 SER A C 1
ATOM 645 O O . SER A 1 83 ? -6.575 0.202 19.654 1.00 77.56 83 SER A O 1
ATOM 647 N N . ALA A 1 84 ? -5.120 -1.163 18.618 1.00 70.38 84 ALA A N 1
ATOM 648 C CA . ALA A 1 84 ? -5.793 -2.424 18.932 1.00 70.38 84 ALA A CA 1
ATOM 649 C C . ALA A 1 84 ? -5.271 -3.122 20.209 1.00 70.38 84 ALA A C 1
ATOM 651 O O . ALA A 1 84 ? -5.789 -4.182 20.557 1.00 70.38 84 ALA A O 1
ATOM 652 N N . THR A 1 85 ? -4.238 -2.573 20.866 1.00 63.69 85 THR A N 1
ATOM 653 C CA . THR A 1 85 ? -3.686 -3.073 22.145 1.00 63.69 85 THR A CA 1
ATOM 654 C C . THR A 1 85 ? -4.214 -2.237 23.301 1.00 63.69 85 THR A C 1
ATOM 656 O O . THR A 1 85 ? -4.550 -2.832 24.346 1.00 63.69 85 THR A O 1
#

Foldseek 3Di:
DDLLVLLVVLLVLLVVLLVVLVVLCVVPPVVCVVCVVLSVVLVVLSVVLVVCSVPDPPSVVSNVSSVVSSVSSVVSSVVSVVVSD

Organism: NCBI:txid927083

Radius of gyration: 13.7 Å; chains: 1; bounding box: 33×18×41 Å

Sequence (85 aa):
MTREEETRATLARAVELLSETHALVEASPEIREQLAPLFDSALLAIGDARRAAASSTDSERVLRQAREAEHIVQALARFVRRSAT